Protein AF-A0A523RKN8-F1 (afdb_monomer)

Mean predicted aligned error: 5.95 Å

Secondary structure (DSSP, 8-state):
---PPTTTTTT-TT--EEE-TT-------TTTTTT-TT--EEE-TTS---HHHHHHHHHH-TTPPP--TTSS---

Sequence (75 aa):
MSSLPENIFNKLHKLQMLDLHYNQLTTLPEGIFNELHKLQWLYLSNNQLSDTAKQSIREALPNLREALPNVGIRF

Structure (mmCIF, N/CA/C/O backbone):
data_AF-A0A523RKN8-F1
#
_entry.id   AF-A0A523RKN8-F1
#
loop_
_atom_site.group_PDB
_atom_site.id
_atom_site.type_symbol
_atom_site.label_atom_id
_atom_site.label_alt_id
_atom_site.label_comp_id
_atom_site.label_asym_id
_atom_site.label_entity_id
_atom_site.label_seq_id
_atom_site.pdbx_PDB_ins_code
_atom_site.Cartn_x
_atom_site.Cartn_y
_atom_site.Cartn_z
_atom_site.occupancy
_atom_site.B_iso_or_equiv
_atom_site.auth_seq_id
_atom_site.auth_comp_id
_atom_site.auth_asym_id
_atom_site.auth_atom_id
_atom_site.pdbx_PDB_model_num
A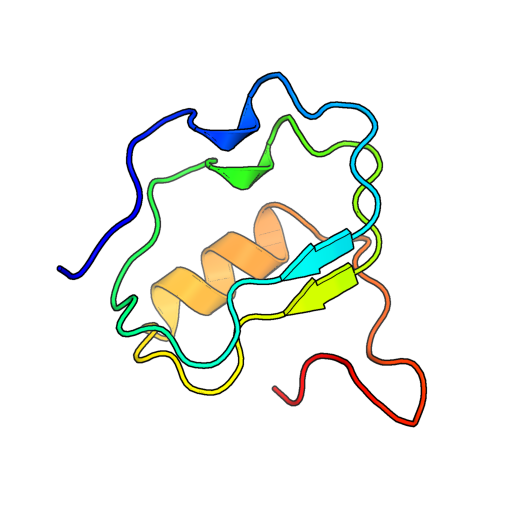TOM 1 N N . MET A 1 1 ? 3.722 4.288 -17.060 1.00 52.31 1 MET A N 1
ATOM 2 C CA . MET A 1 1 ? 3.238 5.088 -15.911 1.00 52.31 1 MET A CA 1
ATOM 3 C C . MET A 1 1 ? 3.701 4.366 -14.659 1.00 52.31 1 MET A C 1
ATOM 5 O O . MET A 1 1 ? 3.369 3.198 -14.522 1.00 52.31 1 MET A O 1
ATOM 9 N N . SER A 1 2 ? 4.542 4.994 -13.841 1.00 67.25 2 SER A N 1
ATOM 10 C CA . SER A 1 2 ? 5.439 4.310 -12.886 1.00 67.25 2 SER A CA 1
ATOM 11 C C . SER A 1 2 ? 5.148 4.584 -11.403 1.00 67.25 2 SER A C 1
ATOM 13 O O . SER A 1 2 ? 5.805 4.002 -10.542 1.00 67.25 2 SER A O 1
ATOM 15 N N . SER A 1 3 ? 4.167 5.440 -11.095 1.00 77.75 3 SER A N 1
ATOM 16 C CA . SER A 1 3 ? 3.781 5.802 -9.726 1.00 77.75 3 SER A CA 1
ATOM 17 C C . SER A 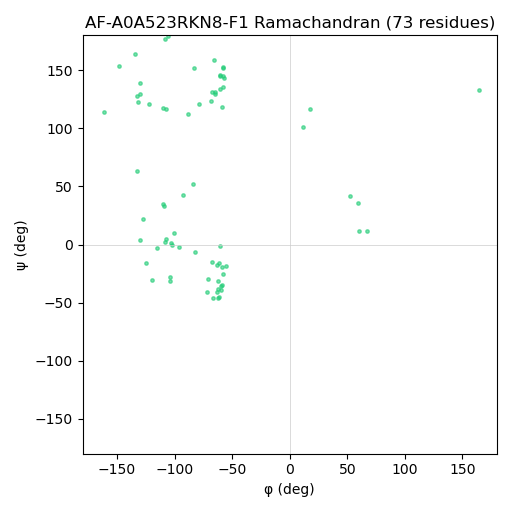1 3 ? 2.283 6.103 -9.639 1.00 77.75 3 SER A C 1
ATOM 19 O O . SER A 1 3 ? 1.665 6.502 -10.630 1.00 77.75 3 SER A O 1
ATOM 21 N N . LEU A 1 4 ? 1.709 5.914 -8.451 1.00 86.69 4 LEU A N 1
ATOM 22 C CA . LEU A 1 4 ? 0.336 6.297 -8.125 1.00 86.69 4 LEU A CA 1
ATOM 23 C C . LEU A 1 4 ? 0.268 7.784 -7.731 1.00 86.69 4 LEU A C 1
ATOM 25 O O . LEU A 1 4 ? 1.248 8.310 -7.198 1.00 86.69 4 LEU A O 1
ATOM 29 N N . PRO A 1 5 ? -0.872 8.467 -7.942 1.00 88.69 5 PRO A N 1
ATOM 30 C CA . PRO A 1 5 ? -1.085 9.802 -7.398 1.00 88.69 5 PRO A CA 1
ATOM 31 C C . PRO A 1 5 ? -1.025 9.794 -5.871 1.00 88.69 5 PRO A C 1
ATOM 33 O O . PRO A 1 5 ? -1.501 8.859 -5.220 1.00 88.69 5 PRO A O 1
ATOM 36 N N . GLU A 1 6 ? -0.492 10.867 -5.299 1.00 87.62 6 GLU A N 1
ATOM 37 C CA . GLU A 1 6 ? -0.522 11.074 -3.856 1.00 87.62 6 GLU A CA 1
ATOM 38 C C . GLU A 1 6 ? -1.964 11.081 -3.337 1.00 87.62 6 GLU A C 1
ATOM 40 O O . GLU A 1 6 ? -2.888 11.562 -3.997 1.00 87.62 6 GLU A O 1
ATOM 45 N N . ASN A 1 7 ? -2.156 10.552 -2.129 1.00 88.69 7 ASN A N 1
ATOM 46 C CA . ASN A 1 7 ? -3.417 10.598 -1.388 1.00 88.69 7 ASN A CA 1
ATOM 47 C C . ASN A 1 7 ? -4.635 9.929 -2.061 1.00 88.69 7 ASN A C 1
ATOM 49 O O . ASN A 1 7 ? -5.761 10.087 -1.579 1.00 88.69 7 ASN A O 1
ATOM 53 N N . ILE A 1 8 ? -4.447 9.151 -3.136 1.00 93.00 8 ILE A N 1
ATOM 54 C CA . ILE A 1 8 ? -5.544 8.494 -3.874 1.00 93.00 8 ILE A CA 1
ATOM 55 C C . ILE A 1 8 ? -6.390 7.558 -2.993 1.00 93.00 8 ILE A C 1
ATOM 57 O O . ILE A 1 8 ? -7.574 7.352 -3.258 1.00 93.00 8 ILE A O 1
ATOM 61 N N . PHE A 1 9 ? -5.811 7.039 -1.907 1.00 93.12 9 PHE A N 1
ATOM 62 C CA . PHE A 1 9 ? -6.485 6.144 -0.970 1.00 93.12 9 PHE A CA 1
ATOM 63 C C . PHE A 1 9 ? -6.912 6.812 0.344 1.00 93.12 9 PHE A C 1
ATOM 65 O O . PHE A 1 9 ? -7.530 6.149 1.175 1.00 93.12 9 PHE A O 1
ATOM 72 N N . ASN A 1 10 ? -6.675 8.117 0.535 1.00 92.12 10 ASN A N 1
ATOM 73 C CA . ASN A 1 10 ? -6.855 8.763 1.843 1.00 92.12 10 ASN A CA 1
ATOM 74 C C . ASN A 1 10 ? -8.291 8.757 2.367 1.00 92.12 10 ASN A C 1
ATOM 76 O O . ASN A 1 10 ? -8.496 8.967 3.549 1.00 92.12 10 ASN A O 1
ATOM 80 N N . LYS A 1 11 ? -9.295 8.530 1.516 1.00 94.00 11 LYS A N 1
ATOM 81 C CA . LYS A 1 11 ? -10.708 8.456 1.934 1.00 94.00 11 LYS A CA 1
ATOM 82 C C . LYS A 1 11 ? -11.194 7.027 2.179 1.00 94.00 11 LYS A C 1
ATOM 84 O O . LYS A 1 11 ? -12.350 6.816 2.547 1.00 94.00 11 LYS A O 1
ATOM 89 N N . LEU A 1 12 ? -10.341 6.031 1.956 1.00 94.19 12 LEU A N 1
ATOM 90 C CA . LEU A 1 12 ? -10.697 4.615 1.978 1.00 94.19 12 LEU A CA 1
ATOM 91 C C . LEU A 1 12 ? -10.467 3.982 3.362 1.00 94.19 12 LEU A C 1
ATOM 93 O O . LEU A 1 12 ? -10.029 2.842 3.472 1.00 94.19 12 LEU A O 1
ATOM 97 N N . HIS A 1 13 ? -10.838 4.688 4.433 1.00 92.31 13 HIS A N 1
ATOM 98 C CA . HIS A 1 13 ? -10.587 4.280 5.826 1.00 92.31 13 HIS A CA 1
ATOM 99 C C . HIS A 1 13 ? -11.196 2.925 6.226 1.00 92.31 13 HIS A C 1
ATOM 101 O O . HIS A 1 13 ? -10.814 2.332 7.234 1.00 92.31 13 HIS A O 1
ATOM 107 N N . LYS A 1 14 ? -12.185 2.441 5.465 1.00 94.44 14 LYS A N 1
ATOM 108 C CA . LYS A 1 14 ? -12.869 1.156 5.687 1.00 94.44 14 LYS A CA 1
ATOM 109 C C . LYS A 1 14 ? -12.399 0.044 4.743 1.00 94.44 14 LYS A C 1
ATOM 111 O O . LYS A 1 14 ? -12.92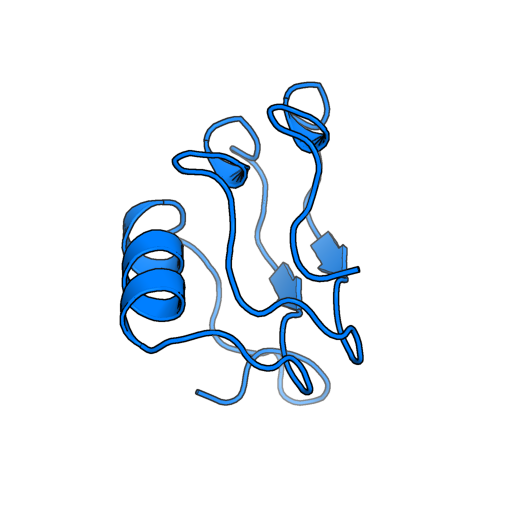7 -1.062 4.831 1.00 94.44 14 LYS A O 1
ATOM 116 N N . LEU A 1 15 ? -11.464 0.325 3.835 1.00 92.94 15 LEU A N 1
ATOM 117 C CA . LEU A 1 15 ? -10.984 -0.652 2.863 1.00 92.94 15 LEU A CA 1
ATOM 118 C C . LEU A 1 15 ? -10.263 -1.791 3.579 1.00 92.94 15 LEU A C 1
ATOM 120 O O . LEU A 1 15 ? -9.382 -1.554 4.398 1.00 92.94 15 LEU A O 1
ATOM 124 N N . GLN A 1 16 ? -10.651 -3.021 3.257 1.00 90.69 16 GLN A N 1
ATOM 125 C CA . GLN A 1 16 ? -10.056 -4.232 3.825 1.00 90.69 16 GLN A CA 1
ATOM 126 C C . GLN A 1 16 ? -9.111 -4.924 2.84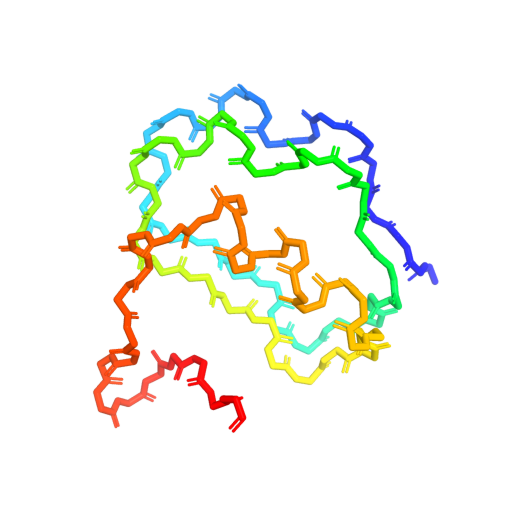5 1.00 90.69 16 GLN A C 1
ATOM 128 O O . GLN A 1 16 ? -8.148 -5.560 3.267 1.00 90.69 16 GLN A O 1
ATOM 133 N N . MET A 1 17 ? -9.358 -4.763 1.545 1.00 89.56 17 MET A N 1
ATOM 134 C CA . MET A 1 17 ? -8.583 -5.371 0.475 1.00 89.56 17 MET A CA 1
ATOM 135 C C . MET A 1 17 ? -8.248 -4.324 -0.582 1.00 89.56 17 MET A C 1
ATOM 137 O O . MET A 1 17 ? -9.149 -3.652 -1.083 1.00 89.56 17 MET A O 1
ATOM 141 N N . LEU A 1 18 ? -6.969 -4.213 -0.928 1.00 90.38 18 LEU A N 1
ATOM 142 C CA . LEU A 1 18 ? -6.482 -3.389 -2.027 1.00 90.38 18 LEU A CA 1
ATOM 143 C C . LEU A 1 18 ? -5.712 -4.269 -3.003 1.00 90.38 18 LEU A C 1
ATOM 145 O O . LEU A 1 18 ? -4.725 -4.903 -2.630 1.00 90.38 18 LEU A O 1
ATOM 149 N N . ASP A 1 19 ? -6.167 -4.291 -4.250 1.00 89.88 19 ASP A N 1
ATOM 150 C CA . ASP A 1 19 ? -5.526 -5.053 -5.308 1.00 89.88 19 ASP A CA 1
ATOM 151 C C . AS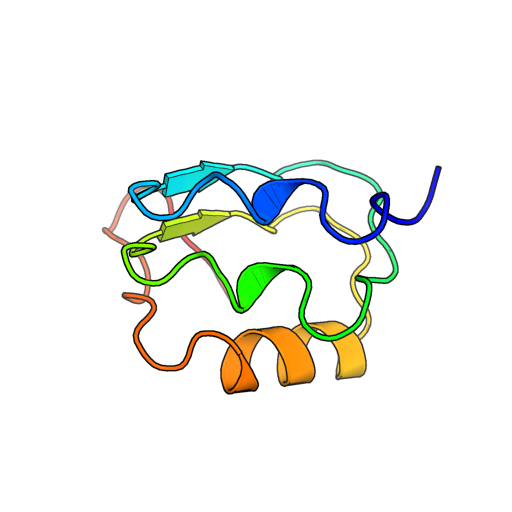P A 1 19 ? -4.844 -4.135 -6.326 1.00 89.88 19 ASP A C 1
ATOM 153 O O . ASP A 1 19 ? -5.491 -3.318 -6.979 1.00 89.88 19 ASP A O 1
ATOM 157 N N . LEU A 1 20 ? -3.523 -4.263 -6.420 1.00 88.94 20 LEU A N 1
ATOM 158 C CA . LEU A 1 20 ? -2.650 -3.573 -7.364 1.00 88.94 20 LEU A CA 1
ATOM 159 C C . LEU A 1 20 ? -1.766 -4.583 -8.120 1.00 88.94 20 LEU A C 1
ATOM 161 O O . LEU A 1 20 ? -0.705 -4.208 -8.637 1.00 88.94 20 LEU A O 1
ATOM 165 N N . HIS A 1 21 ? -2.170 -5.859 -8.185 1.00 87.94 21 HIS A N 1
ATOM 166 C CA . HIS A 1 21 ? -1.420 -6.900 -8.883 1.00 87.94 21 HIS A CA 1
ATOM 167 C C . HIS A 1 21 ? -1.195 -6.559 -10.363 1.00 87.94 21 HIS A C 1
ATOM 169 O O . HIS A 1 21 ? -1.996 -5.855 -10.974 1.00 87.94 21 HIS A O 1
ATOM 175 N N . TYR A 1 22 ? -0.115 -7.082 -10.952 1.00 87.88 22 TYR A N 1
ATOM 176 C CA . TYR A 1 22 ? 0.183 -6.970 -12.392 1.00 87.88 22 TYR A CA 1
ATOM 177 C C . TYR A 1 22 ? 0.150 -5.532 -12.942 1.00 87.88 22 TYR A C 1
ATOM 179 O O . TYR A 1 22 ? -0.342 -5.277 -14.041 1.00 87.88 22 TYR A O 1
ATOM 187 N N . ASN A 1 23 ? 0.707 -4.588 -12.186 1.00 87.75 23 ASN A N 1
ATOM 188 C CA . ASN A 1 23 ? 0.941 -3.224 -12.648 1.00 87.75 23 ASN A CA 1
ATOM 189 C C . ASN A 1 23 ? 2.436 -2.995 -12.937 1.00 87.75 23 ASN A C 1
ATOM 191 O O . ASN A 1 23 ? 3.273 -3.884 -12.812 1.00 87.75 23 ASN A O 1
ATOM 195 N N . GLN A 1 24 ? 2.794 -1.789 -13.371 1.00 92.06 24 GLN A N 1
ATOM 196 C CA . GLN A 1 24 ? 4.184 -1.403 -13.652 1.00 92.06 24 GLN A CA 1
ATOM 197 C C . GLN A 1 24 ? 4.703 -0.406 -12.609 1.00 92.06 24 GLN A C 1
ATOM 199 O O . GLN A 1 24 ? 5.471 0.499 -12.935 1.00 92.06 24 GLN A O 1
ATOM 204 N N . LEU A 1 25 ? 4.243 -0.533 -11.359 1.00 90.50 25 LEU A N 1
ATOM 205 C CA . LEU A 1 25 ? 4.655 0.359 -10.279 1.00 90.50 25 LEU A CA 1
ATOM 206 C C . LEU A 1 25 ? 6.124 0.101 -9.953 1.00 90.50 25 LEU A C 1
ATOM 208 O O . LEU A 1 25 ? 6.504 -1.029 -9.643 1.00 90.50 25 LEU A O 1
ATOM 212 N N . THR A 1 26 ? 6.936 1.152 -10.021 1.00 88.94 26 THR A N 1
ATOM 213 C CA . THR A 1 26 ? 8.356 1.110 -9.643 1.00 88.94 26 THR A CA 1
ATOM 214 C C . THR A 1 26 ? 8.587 1.758 -8.287 1.00 88.94 26 THR A C 1
ATOM 216 O O . THR A 1 26 ? 9.466 1.349 -7.530 1.00 88.94 26 THR A O 1
ATOM 219 N N . THR A 1 27 ? 7.775 2.765 -7.970 1.00 87.31 27 THR A N 1
ATOM 220 C CA . THR A 1 27 ? 7.790 3.491 -6.704 1.00 87.31 27 THR A CA 1
ATOM 221 C C . THR A 1 27 ? 6.369 3.654 -6.178 1.00 87.31 27 THR A C 1
ATOM 223 O O . THR A 1 27 ? 5.384 3.459 -6.894 1.00 87.31 27 THR A O 1
ATOM 226 N N . LEU A 1 28 ? 6.273 4.001 -4.899 1.00 87.25 28 LEU A N 1
ATOM 227 C CA . LEU A 1 28 ? 5.032 4.376 -4.241 1.00 87.25 28 LEU A CA 1
ATOM 228 C C . LEU A 1 28 ? 5.279 5.689 -3.499 1.00 87.25 28 LEU A C 1
ATOM 230 O O . LEU A 1 28 ? 6.348 5.831 -2.901 1.00 87.25 28 LEU A O 1
ATOM 234 N N . PRO A 1 29 ? 4.334 6.640 -3.531 1.00 88.62 29 PRO A N 1
ATOM 235 C CA . PRO A 1 29 ? 4.415 7.818 -2.686 1.00 88.62 29 PRO A CA 1
ATOM 236 C C . PRO A 1 29 ? 4.511 7.433 -1.210 1.00 88.62 29 PRO A C 1
ATOM 238 O O . PRO A 1 29 ? 3.876 6.472 -0.759 1.00 88.62 29 PRO A O 1
ATOM 241 N N . GLU A 1 30 ? 5.298 8.194 -0.459 1.00 85.12 30 GLU A N 1
ATOM 242 C CA . GLU A 1 30 ? 5.423 8.010 0.981 1.00 85.12 30 GLU A CA 1
ATOM 243 C C . GLU A 1 30 ? 4.051 8.147 1.651 1.00 85.12 30 GLU A C 1
ATOM 245 O O . GLU A 1 30 ? 3.249 9.014 1.306 1.00 85.12 30 GLU A O 1
ATOM 250 N N . GLY A 1 31 ? 3.747 7.241 2.579 1.00 86.94 31 GLY A N 1
ATOM 251 C CA . GLY A 1 31 ? 2.504 7.290 3.341 1.00 86.94 31 GLY A CA 1
ATOM 252 C C . GLY A 1 31 ? 1.215 7.046 2.546 1.00 86.94 31 GLY A C 1
ATOM 253 O O . GLY A 1 31 ? 0.135 7.224 3.106 1.00 86.94 31 GLY A O 1
ATOM 254 N N . ILE A 1 32 ? 1.280 6.585 1.286 1.00 90.56 32 ILE A N 1
ATOM 255 C CA . ILE A 1 32 ? 0.093 6.340 0.437 1.00 90.56 32 ILE A CA 1
ATOM 256 C C . ILE A 1 32 ? -0.942 5.382 1.067 1.00 90.56 32 ILE A C 1
ATOM 258 O O . ILE A 1 32 ? -2.107 5.374 0.668 1.00 90.56 32 ILE A O 1
ATOM 262 N N . PHE A 1 33 ? -0.543 4.589 2.065 1.00 90.56 33 PHE A N 1
ATOM 263 C CA . PHE A 1 33 ? -1.415 3.653 2.778 1.00 90.56 33 PHE A CA 1
ATOM 264 C C . PHE A 1 33 ? -1.772 4.068 4.215 1.00 90.56 33 PHE A C 1
ATOM 266 O O . PHE A 1 33 ? -2.493 3.326 4.878 1.00 90.56 33 PHE A O 1
ATOM 273 N N . ASN A 1 34 ? -1.318 5.228 4.705 1.00 88.69 34 ASN A N 1
ATOM 274 C CA . ASN A 1 34 ? -1.456 5.617 6.119 1.00 88.69 34 ASN A CA 1
ATOM 275 C C . ASN A 1 34 ? -2.916 5.659 6.598 1.00 88.69 34 ASN A C 1
ATOM 277 O O . ASN A 1 34 ? -3.215 5.274 7.727 1.00 88.69 34 ASN A O 1
ATOM 281 N N . GLU A 1 35 ? -3.833 6.064 5.721 1.00 91.81 35 GLU A N 1
ATOM 282 C CA . GLU A 1 35 ? -5.265 6.181 6.019 1.00 91.81 35 GLU A CA 1
ATOM 283 C C . GLU A 1 35 ? -6.030 4.853 5.906 1.00 91.81 35 GLU A C 1
ATOM 285 O O . GLU A 1 35 ? -7.215 4.774 6.242 1.00 91.81 35 GLU A O 1
ATOM 290 N N . LEU A 1 36 ? -5.379 3.781 5.441 1.00 91.38 36 LEU A N 1
ATOM 291 C CA . LEU A 1 36 ? -5.991 2.468 5.238 1.00 91.38 36 LEU A CA 1
ATOM 292 C C . LEU A 1 36 ? -6.018 1.642 6.535 1.00 91.38 36 LEU A C 1
ATOM 294 O O . LEU A 1 36 ? -5.607 0.484 6.575 1.00 91.38 36 LEU A O 1
ATOM 298 N N . HIS A 1 37 ? -6.552 2.219 7.613 1.00 88.69 37 HIS A N 1
ATOM 299 C CA . HIS A 1 37 ? -6.514 1.647 8.968 1.00 88.69 37 HIS A CA 1
ATOM 300 C C . HIS A 1 37 ? -7.215 0.286 9.128 1.00 88.69 37 HIS A C 1
ATOM 302 O O . HIS A 1 37 ? -7.063 -0.381 10.154 1.00 88.69 37 HIS A O 1
ATOM 308 N N . LYS A 1 38 ? -8.053 -0.108 8.163 1.00 90.75 38 LYS A N 1
ATOM 309 C CA . LYS A 1 38 ? -8.776 -1.389 8.156 1.00 90.75 38 LYS A CA 1
ATOM 310 C C . LYS A 1 38 ? -8.227 -2.387 7.140 1.00 90.75 38 LYS A C 1
ATOM 312 O O . LYS A 1 38 ? -8.816 -3.461 7.012 1.00 90.75 38 LYS A O 1
ATOM 317 N N . LEU A 1 39 ? -7.129 -2.064 6.456 1.00 89.81 39 LEU A N 1
ATOM 318 C CA . LEU A 1 39 ? -6.560 -2.925 5.430 1.00 89.81 39 LEU A CA 1
ATOM 319 C C . LEU A 1 39 ? -5.998 -4.200 6.048 1.00 89.81 39 LEU A C 1
ATOM 321 O O . LEU A 1 39 ? -5.265 -4.171 7.033 1.00 89.81 39 LEU A O 1
ATOM 325 N N . GLN A 1 40 ? -6.363 -5.324 5.450 1.00 87.19 40 GLN A N 1
ATOM 326 C CA . GLN A 1 40 ? -5.940 -6.659 5.861 1.00 87.19 40 GLN A CA 1
ATOM 327 C C . GLN A 1 40 ? -5.184 -7.362 4.736 1.00 87.19 40 GLN A C 1
ATOM 329 O O . GLN A 1 40 ? -4.278 -8.146 5.018 1.00 87.19 40 GLN A O 1
ATOM 334 N N . TRP A 1 41 ? -5.527 -7.047 3.482 1.00 85.38 41 TRP A N 1
ATOM 335 C CA . TRP A 1 41 ? -4.944 -7.648 2.288 1.00 85.38 41 TRP A CA 1
ATOM 336 C C . TRP A 1 41 ? -4.488 -6.578 1.296 1.00 85.38 41 TRP A C 1
ATOM 338 O O . TRP A 1 41 ? -5.256 -5.690 0.925 1.00 85.38 41 TRP A O 1
ATOM 348 N N . LEU A 1 42 ? -3.241 -6.697 0.845 1.00 88.25 42 LEU A N 1
ATOM 349 C CA . LEU A 1 42 ? -2.635 -5.834 -0.163 1.00 88.25 42 LEU A CA 1
ATOM 350 C C . LEU A 1 42 ? -1.952 -6.704 -1.218 1.00 88.25 42 LEU A C 1
ATOM 352 O O . LEU A 1 42 ? -1.068 -7.489 -0.889 1.00 88.25 42 LEU A O 1
ATOM 356 N N . TYR A 1 43 ? -2.334 -6.570 -2.483 1.00 86.81 43 TYR A N 1
ATOM 357 C CA . TYR A 1 43 ? -1.736 -7.333 -3.578 1.00 86.81 43 TYR A CA 1
ATOM 358 C C . TYR A 1 43 ? -0.850 -6.431 -4.424 1.00 86.81 43 TYR A C 1
ATOM 360 O O . TYR A 1 43 ? -1.327 -5.483 -5.035 1.00 86.81 43 TYR A O 1
ATOM 368 N N . LEU A 1 44 ? 0.448 -6.729 -4.455 1.00 86.31 44 LEU A N 1
ATOM 369 C CA . LEU A 1 44 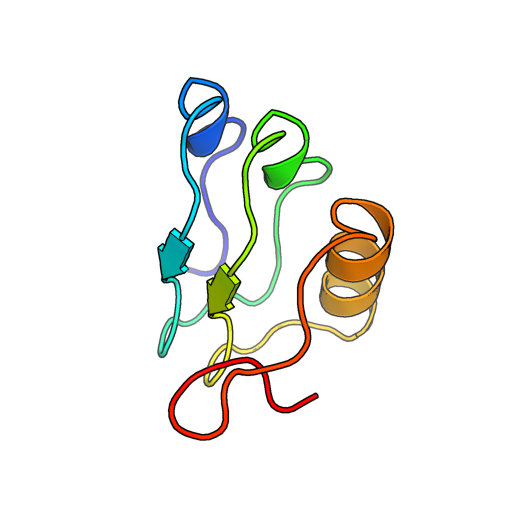? 1.452 -5.960 -5.203 1.00 86.31 44 LEU A CA 1
ATOM 370 C C . LEU A 1 44 ? 2.340 -6.838 -6.092 1.00 86.31 44 LEU A C 1
ATOM 372 O O . LEU A 1 44 ? 3.271 -6.332 -6.718 1.00 86.31 44 LEU A O 1
ATOM 376 N N . SER A 1 45 ? 2.075 -8.145 -6.158 1.00 83.81 45 SER A N 1
ATOM 377 C CA . SER A 1 45 ? 2.843 -9.061 -7.002 1.00 83.81 45 SER A CA 1
ATOM 378 C C . SER A 1 45 ? 2.795 -8.636 -8.470 1.00 83.81 45 SER A C 1
ATOM 380 O O . SER A 1 45 ? 1.838 -8.009 -8.930 1.00 83.81 45 SER A O 1
ATOM 382 N N . ASN A 1 46 ? 3.847 -8.988 -9.211 1.00 87.88 46 ASN A N 1
ATOM 383 C CA . ASN A 1 46 ? 4.011 -8.612 -10.616 1.00 87.88 46 ASN A CA 1
ATOM 384 C C . ASN A 1 46 ? 4.034 -7.089 -10.844 1.00 87.88 46 ASN A C 1
ATOM 386 O O . ASN A 1 46 ? 3.533 -6.614 -11.855 1.00 87.88 46 ASN A O 1
ATOM 390 N N . ASN A 1 47 ? 4.626 -6.346 -9.904 1.00 88.25 47 ASN A N 1
ATOM 391 C CA . ASN A 1 47 ? 5.100 -4.973 -10.089 1.00 88.25 47 ASN A CA 1
ATOM 392 C C . ASN A 1 47 ? 6.637 -4.938 -10.122 1.00 88.25 47 ASN A C 1
ATOM 394 O O . ASN A 1 47 ? 7.296 -5.955 -9.912 1.00 88.25 47 ASN A O 1
ATOM 398 N N . GLN A 1 48 ? 7.216 -3.761 -10.355 1.00 91.44 48 GLN A N 1
ATOM 399 C CA . GLN A 1 48 ? 8.665 -3.533 -10.438 1.00 91.44 48 GLN A CA 1
ATOM 400 C C . GLN A 1 48 ? 9.176 -2.723 -9.231 1.00 91.44 48 GLN A C 1
ATOM 402 O O . GLN A 1 48 ? 10.060 -1.879 -9.362 1.00 91.44 48 GLN A O 1
ATOM 407 N N . LEU A 1 49 ? 8.582 -2.950 -8.053 1.00 88.88 49 LEU A N 1
ATOM 408 C CA . LEU A 1 49 ? 8.884 -2.202 -6.831 1.00 88.88 49 LEU A CA 1
ATOM 409 C C . LEU A 1 49 ? 10.326 -2.440 -6.370 1.00 88.88 49 LEU A C 1
ATOM 411 O O . LEU A 1 49 ? 10.756 -3.589 -6.224 1.00 88.88 49 LEU A O 1
ATOM 415 N N . SER A 1 50 ? 11.036 -1.352 -6.071 1.00 88.50 50 SER A N 1
ATOM 416 C CA . SER A 1 50 ? 12.355 -1.409 -5.437 1.00 88.50 50 SER A CA 1
ATOM 417 C C . SER A 1 50 ? 12.280 -1.979 -4.016 1.00 88.50 50 SER A C 1
ATOM 419 O O . SER A 1 50 ? 11.233 -1.941 -3.363 1.00 88.50 50 SER A O 1
ATOM 421 N N . ASP A 1 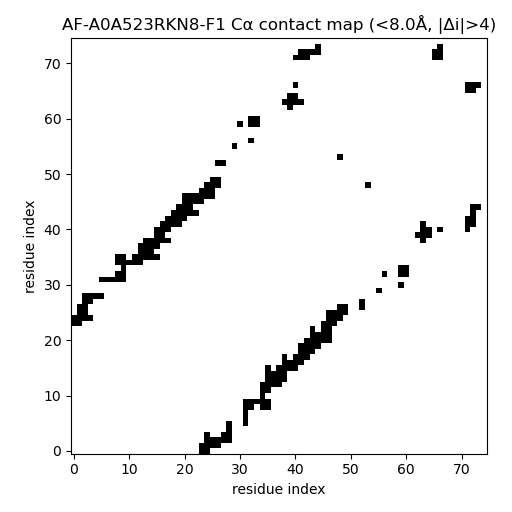51 ? 13.404 -2.478 -3.500 1.00 85.94 51 ASP A N 1
ATOM 422 C CA . ASP A 1 51 ? 13.458 -3.003 -2.130 1.00 85.94 51 ASP A CA 1
ATOM 423 C C . ASP A 1 51 ? 13.159 -1.923 -1.083 1.00 85.94 51 ASP A C 1
ATOM 425 O O . ASP A 1 51 ? 12.513 -2.204 -0.076 1.00 85.94 51 ASP A O 1
ATOM 429 N N . THR A 1 52 ? 13.508 -0.666 -1.367 1.00 86.38 52 THR A N 1
ATOM 430 C CA . THR A 1 52 ? 13.118 0.482 -0.541 1.00 86.38 52 THR A CA 1
ATOM 431 C C . THR A 1 52 ? 11.599 0.650 -0.491 1.00 86.38 52 THR A C 1
ATOM 433 O O . THR A 1 52 ? 11.043 0.785 0.593 1.00 86.38 52 THR A O 1
ATOM 436 N N . ALA A 1 53 ? 10.902 0.570 -1.632 1.00 85.50 53 ALA A N 1
ATOM 437 C CA . ALA A 1 53 ? 9.442 0.675 -1.655 1.00 85.50 53 ALA A CA 1
ATOM 438 C C . ALA A 1 53 ? 8.780 -0.475 -0.877 1.00 85.50 53 ALA A C 1
ATOM 440 O O . ALA A 1 53 ? 7.841 -0.248 -0.114 1.00 85.50 53 ALA A O 1
ATOM 441 N N . LYS A 1 54 ? 9.301 -1.703 -1.016 1.00 84.56 54 LYS A N 1
ATOM 442 C CA . LYS A 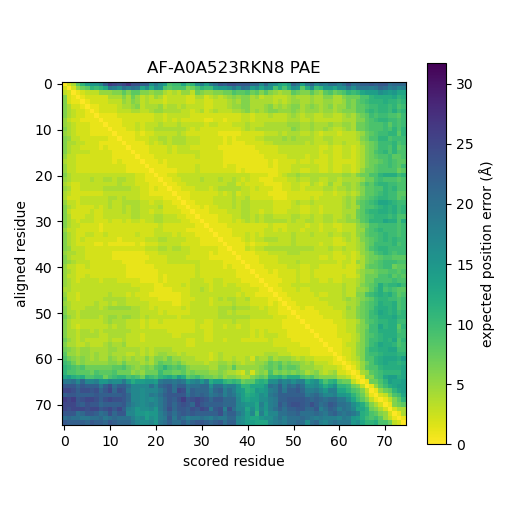1 54 ? 8.844 -2.865 -0.232 1.00 84.56 54 LYS A CA 1
ATOM 443 C C . LYS A 1 54 ? 9.033 -2.647 1.271 1.00 84.56 54 LYS A C 1
ATOM 445 O O . LYS A 1 54 ? 8.159 -3.030 2.044 1.00 84.56 54 LYS A O 1
ATOM 450 N N . GLN A 1 55 ? 10.141 -2.033 1.682 1.00 84.88 55 GLN A N 1
ATOM 451 C CA . GLN A 1 55 ? 10.408 -1.725 3.085 1.00 84.88 55 GLN A CA 1
ATOM 452 C C . GLN A 1 55 ? 9.428 -0.678 3.635 1.00 84.88 55 GLN A C 1
ATOM 454 O O . GLN A 1 55 ? 8.806 -0.922 4.667 1.00 84.88 55 GLN A O 1
ATOM 459 N N . SER A 1 56 ? 9.180 0.410 2.901 1.00 84.62 56 SER A N 1
ATOM 460 C CA . SER A 1 56 ? 8.190 1.421 3.298 1.00 84.62 56 SER A CA 1
ATOM 461 C C . SER A 1 56 ? 6.775 0.843 3.432 1.00 84.62 56 SER A C 1
ATOM 463 O O . SER A 1 56 ? 6.039 1.225 4.336 1.00 84.62 56 SER A O 1
ATOM 465 N N . ILE A 1 57 ? 6.387 -0.117 2.580 1.00 85.12 57 ILE A N 1
ATOM 466 C CA . ILE A 1 57 ? 5.098 -0.824 2.710 1.00 85.12 57 ILE A CA 1
ATOM 467 C C . ILE A 1 57 ? 5.017 -1.592 4.034 1.00 85.12 57 ILE A C 1
ATOM 469 O O . ILE A 1 57 ? 3.989 -1.542 4.708 1.00 85.12 57 ILE A O 1
ATOM 473 N N . ARG A 1 58 ? 6.085 -2.311 4.401 1.00 82.25 58 ARG A N 1
ATOM 474 C CA . ARG A 1 58 ? 6.138 -3.099 5.644 1.00 82.25 58 ARG A CA 1
ATOM 475 C C . ARG A 1 58 ? 6.006 -2.212 6.879 1.00 82.25 58 ARG A C 1
ATOM 477 O O . ARG A 1 58 ? 5.326 -2.592 7.825 1.00 82.25 58 ARG A O 1
ATOM 484 N N . GLU A 1 59 ? 6.620 -1.035 6.846 1.00 84.12 59 GLU A N 1
ATOM 485 C CA . GLU A 1 59 ? 6.548 -0.049 7.928 1.00 84.12 59 GLU A CA 1
ATOM 486 C C . GLU A 1 59 ? 5.174 0.623 8.015 1.00 84.12 59 GLU A C 1
ATOM 488 O O . GLU A 1 59 ? 4.646 0.796 9.112 1.00 84.12 59 GLU A O 1
ATOM 493 N N . ALA A 1 60 ? 4.567 0.957 6.873 1.00 84.81 60 ALA A N 1
ATOM 494 C CA . ALA A 1 60 ? 3.252 1.595 6.828 1.00 84.81 60 ALA A CA 1
ATOM 495 C C . ALA A 1 60 ? 2.110 0.647 7.230 1.00 84.81 60 ALA A C 1
ATOM 497 O O . ALA A 1 60 ? 1.081 1.090 7.741 1.00 84.81 60 ALA A O 1
ATOM 498 N N . LEU A 1 61 ? 2.264 -0.657 6.983 1.00 83.81 61 LEU A N 1
ATOM 499 C CA . LEU A 1 61 ? 1.206 -1.650 7.167 1.00 83.81 61 LEU A CA 1
ATOM 500 C C . LEU A 1 61 ? 1.706 -2.890 7.938 1.00 83.81 61 LEU A C 1
ATOM 502 O O . LEU A 1 61 ? 1.655 -4.009 7.419 1.00 83.81 61 LEU A O 1
ATOM 506 N N . PRO A 1 62 ? 2.132 -2.732 9.206 1.00 74.94 62 PRO A N 1
ATOM 507 C CA . PRO A 1 62 ? 2.746 -3.810 9.989 1.00 74.94 62 PRO A CA 1
ATOM 508 C C . PRO A 1 62 ? 1.771 -4.945 10.343 1.00 74.94 62 PRO A C 1
ATOM 510 O O . PRO A 1 62 ? 2.195 -6.021 10.750 1.00 74.94 62 PRO A O 1
ATOM 513 N N . ASN A 1 63 ? 0.462 -4.713 10.193 1.00 73.81 63 ASN A N 1
ATOM 514 C CA . ASN A 1 63 ? -0.599 -5.660 10.546 1.00 73.81 63 ASN A CA 1
ATOM 515 C C . ASN A 1 63 ? -1.176 -6.419 9.338 1.00 73.81 63 ASN A C 1
ATOM 517 O O . ASN A 1 63 ? -2.222 -7.063 9.472 1.00 73.81 63 ASN A O 1
ATOM 521 N N . LEU A 1 64 ? -0.553 -6.324 8.155 1.00 76.06 64 LEU A N 1
ATOM 522 C CA . LEU A 1 64 ? -0.989 -7.120 7.008 1.00 76.06 64 LEU A CA 1
ATOM 523 C C . LEU A 1 64 ? -0.877 -8.602 7.339 1.00 76.06 64 LEU A C 1
ATOM 525 O O . LEU A 1 64 ? 0.132 -9.074 7.859 1.00 76.06 64 LEU A O 1
ATOM 529 N N . ARG A 1 65 ? -1.930 -9.349 7.020 1.00 68.38 65 ARG A N 1
ATOM 530 C CA . ARG A 1 65 ? -1.913 -10.798 7.182 1.00 68.38 65 ARG A CA 1
ATOM 531 C C . ARG A 1 65 ? -1.145 -11.383 6.006 1.00 68.38 65 ARG A C 1
ATOM 533 O O . ARG A 1 65 ? -1.544 -11.186 4.857 1.00 68.38 65 ARG A O 1
ATOM 540 N N . GLU A 1 66 ? -0.061 -12.099 6.286 1.00 54.22 66 GLU A N 1
ATOM 541 C CA . GLU A 1 66 ? 0.598 -12.918 5.272 1.00 54.22 66 GLU A CA 1
ATOM 542 C C . GLU A 1 66 ? -0.414 -13.943 4.735 1.00 54.22 66 GLU A C 1
ATOM 544 O O . GLU A 1 66 ? -1.013 -14.705 5.490 1.00 54.22 66 GLU A O 1
ATOM 549 N N . ALA A 1 67 ? -0.670 -13.832 3.431 1.00 48.12 67 ALA A N 1
ATOM 550 C CA . ALA A 1 67 ? -1.399 -14.721 2.532 1.00 48.12 67 ALA A CA 1
ATOM 551 C C . ALA A 1 67 ? -2.338 -15.786 3.143 1.00 48.12 67 ALA A C 1
ATOM 553 O O . ALA A 1 67 ? -1.908 -16.800 3.691 1.00 48.12 67 ALA A O 1
ATOM 554 N N . LEU A 1 68 ? -3.641 -15.664 2.860 1.00 40.47 68 LEU A N 1
ATOM 555 C CA . LEU A 1 68 ? -4.483 -16.860 2.762 1.00 40.47 68 LEU A CA 1
ATOM 556 C C . LEU A 1 68 ? -3.936 -17.764 1.636 1.00 40.47 68 LEU A C 1
ATOM 558 O O . LEU A 1 68 ? -3.477 -17.238 0.619 1.00 40.47 68 LEU A O 1
ATOM 562 N N . PRO A 1 69 ? -4.032 -19.102 1.763 1.00 41.84 69 PRO A N 1
ATOM 563 C CA . PRO A 1 69 ? -3.308 -20.081 0.942 1.00 41.84 69 PRO A CA 1
ATOM 564 C C . PRO A 1 69 ? -3.563 -20.055 -0.575 1.00 41.84 69 PRO A C 1
ATOM 566 O O . PRO A 1 69 ? -2.928 -20.829 -1.280 1.00 41.84 69 PRO A O 1
ATOM 569 N N . ASN A 1 70 ? -4.434 -19.184 -1.100 1.00 44.91 70 ASN A N 1
ATOM 570 C CA . ASN A 1 70 ? -4.724 -19.132 -2.536 1.00 44.91 70 ASN A CA 1
ATOM 571 C C . ASN A 1 70 ? -4.536 -17.786 -3.230 1.00 44.91 70 ASN A C 1
ATOM 573 O O . ASN A 1 70 ? -4.431 -17.788 -4.449 1.00 44.91 70 ASN A O 1
ATOM 577 N N . VAL A 1 71 ? -4.441 -16.654 -2.534 1.00 49.41 71 VAL A N 1
ATOM 578 C CA . VAL A 1 71 ? -4.055 -15.395 -3.185 1.00 49.41 71 VAL A CA 1
ATOM 579 C C . VAL A 1 71 ? -3.598 -14.436 -2.091 1.00 49.41 71 VAL A C 1
ATOM 581 O O . VAL A 1 71 ? -4.410 -13.978 -1.288 1.00 49.41 71 VAL A O 1
ATOM 584 N N . GL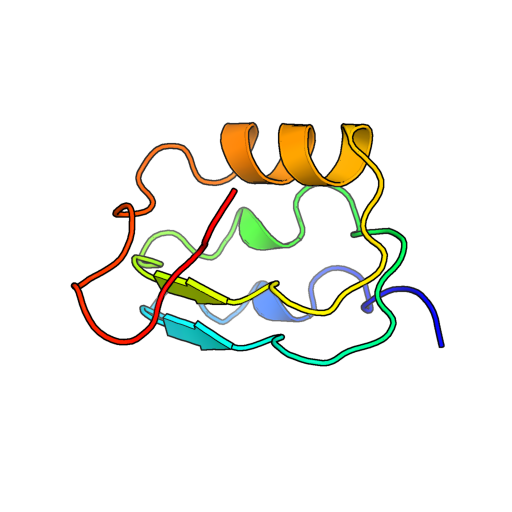Y A 1 72 ? -2.321 -14.065 -2.074 1.00 46.22 72 GLY A N 1
ATOM 585 C CA . GLY A 1 72 ? -1.797 -13.008 -1.206 1.00 46.22 72 GLY A CA 1
ATOM 586 C C . GLY A 1 72 ? -0.284 -13.081 -1.135 1.00 46.22 72 GLY A C 1
ATOM 587 O O . GLY A 1 72 ? 0.250 -14.170 -1.021 1.00 46.22 72 GLY A O 1
ATOM 588 N N . ILE A 1 73 ? 0.370 -11.934 -1.303 1.00 50.38 73 ILE A N 1
ATOM 589 C CA . ILE A 1 73 ? 1.804 -11.635 -1.145 1.00 50.38 73 ILE A CA 1
ATOM 590 C C . ILE A 1 73 ? 2.734 -12.860 -0.998 1.00 50.38 73 ILE A C 1
ATOM 592 O O . ILE A 1 73 ? 2.901 -13.397 0.092 1.00 50.38 73 ILE A O 1
ATOM 596 N N . ARG A 1 74 ? 3.424 -13.243 -2.081 1.00 45.84 74 ARG A N 1
ATOM 597 C CA . ARG A 1 74 ? 4.737 -13.890 -1.941 1.00 45.84 74 ARG A CA 1
ATOM 598 C C . ARG A 1 74 ? 5.773 -12.774 -1.898 1.00 45.84 74 ARG A C 1
ATOM 600 O O . ARG A 1 74 ? 5.903 -12.048 -2.884 1.00 45.84 74 ARG A O 1
ATOM 607 N N . PHE A 1 75 ? 6.413 -12.602 -0.745 1.00 48.38 75 PHE A N 1
ATOM 608 C CA . PHE A 1 75 ? 7.684 -11.888 -0.677 1.00 48.38 75 PHE A CA 1
ATOM 609 C C . PHE A 1 75 ? 8.782 -12.751 -1.296 1.00 48.38 75 PHE A C 1
ATOM 611 O O . PHE A 1 75 ? 8.715 -13.991 -1.122 1.00 48.38 75 PHE A O 1
#

Radius of gyration: 11.58 Å; Cα contacts (8 Å, |Δi|>4): 118; chains: 1; bounding box: 26×31×26 Å

Nearest PDB structures (foldseek):
  3g3a-assembly1_A  TM=9.593E-01  e=3.690E-03  Petromyzon marinus
  4uip-assembly1_B  TM=8.527E-01  e=2.819E-03  Listeria monocytogenes
  4bv4-assembly1_R  TM=8.374E-01  e=3.450E-03  Drosophila melanogaster
  4po4-assembly2_B  TM=8.581E-01  e=5.167E-03  Lampetra planeri
  3g3b-assembly3_E  TM=8.189E-01  e=1.013E-02  Petromyzon marinus

Solvent-accessible surface area (backbone atoms only — not comparable to full-atom values): 4495 Å² total; per-residue (Å²): 124,46,62,66,70,77,60,77,44,56,83,39,46,77,39,40,71,48,84,51,54,70,41,61,35,40,50,64,54,85,70,50,56,63,42,34,79,46,46,42,42,65,34,57,54,65,42,57,60,40,73,66,46,55,50,54,49,49,71,64,46,76,72,53,58,80,37,63,100,85,71,48,63,82,128

Foldseek 3Di:
DAEDDAQPCQVVLQDAEDEPEQDAHAAYPQLSCQSVPNYQAYHDHNYNYDPVRVVSCCVSCVRHDADDPPDGDDD

pLDDT: mean 81.26, std 14.96, range [40.47, 94.44]